Protein AF-A0A523LQK4-F1 (afdb_monomer)

pLDDT: mean 87.94, std 16.16, range [30.61, 98.5]

Structure (mmCIF, N/CA/C/O backbone):
data_AF-A0A523LQK4-F1
#
_entry.id   AF-A0A523LQK4-F1
#
loop_
_atom_site.group_PDB
_atom_site.id
_atom_site.type_symbol
_atom_site.label_atom_id
_atom_site.label_alt_id
_atom_site.label_comp_id
_atom_site.label_asym_id
_atom_site.label_entity_id
_atom_site.label_seq_id
_atom_site.pdbx_PDB_ins_code
_atom_site.Cartn_x
_atom_site.Cartn_y
_atom_site.Cartn_z
_atom_site.occupancy
_atom_site.B_iso_or_equiv
_atom_site.auth_seq_id
_atom_site.auth_comp_id
_atom_site.auth_asym_id
_atom_site.auth_atom_id
_atom_site.pdbx_PDB_model_num
ATOM 1 N N . MET A 1 1 ? -19.239 -3.171 -22.002 1.00 35.88 1 MET A N 1
ATOM 2 C CA . MET A 1 1 ? -18.825 -1.803 -22.382 1.00 35.88 1 MET A CA 1
ATOM 3 C C . MET A 1 1 ? -17.574 -1.483 -21.575 1.00 35.88 1 MET A C 1
ATOM 5 O O . MET A 1 1 ? -17.678 -1.228 -20.385 1.00 35.88 1 MET A O 1
ATOM 9 N N . THR A 1 2 ? -16.392 -1.665 -22.159 1.00 32.97 2 THR A N 1
ATOM 10 C CA . THR A 1 2 ? -15.126 -1.681 -21.408 1.00 32.97 2 THR A CA 1
ATOM 11 C C . THR A 1 2 ? -14.601 -0.256 -21.259 1.00 32.97 2 THR A C 1
ATOM 13 O O . THR A 1 2 ? -14.207 0.359 -22.244 1.00 32.97 2 THR A O 1
ATOM 16 N N . ARG A 1 3 ? -14.635 0.288 -20.039 1.00 30.61 3 ARG A N 1
ATOM 17 C CA . ARG A 1 3 ? -13.930 1.526 -19.682 1.00 30.61 3 ARG A CA 1
ATOM 18 C C . ARG A 1 3 ? -12.578 1.135 -19.090 1.00 30.61 3 ARG A C 1
ATOM 20 O O . ARG A 1 3 ? -12.550 0.473 -18.060 1.00 30.61 3 ARG A O 1
ATOM 27 N N . ALA A 1 4 ? -11.486 1.547 -19.725 1.00 32.69 4 ALA A N 1
ATOM 28 C CA . ALA A 1 4 ? -10.159 1.536 -19.122 1.00 32.69 4 ALA A CA 1
ATOM 29 C C . ALA A 1 4 ? -9.686 2.987 -19.039 1.00 32.69 4 ALA A C 1
ATOM 31 O O . ALA A 1 4 ? -9.458 3.639 -20.054 1.00 32.69 4 ALA A O 1
ATOM 32 N N . PHE A 1 5 ? -9.638 3.498 -17.816 1.00 39.72 5 PHE A N 1
ATOM 33 C CA . PHE A 1 5 ? -9.119 4.813 -17.486 1.00 39.72 5 PHE A CA 1
ATOM 34 C C . PHE A 1 5 ? -8.486 4.695 -16.107 1.00 39.72 5 PHE A C 1
ATOM 36 O O . PHE A 1 5 ? -9.196 4.646 -15.107 1.00 39.72 5 PHE A O 1
ATOM 43 N N . VAL A 1 6 ? -7.159 4.612 -16.051 1.00 40.22 6 VAL A N 1
ATOM 44 C CA . VAL A 1 6 ? -6.399 4.824 -14.818 1.00 40.22 6 VAL A CA 1
ATOM 45 C C . VAL A 1 6 ? -5.105 5.539 -15.216 1.00 40.22 6 VAL A C 1
ATOM 47 O O . VAL A 1 6 ? -4.350 5.006 -16.014 1.00 40.22 6 VAL A O 1
ATOM 50 N N . SER A 1 7 ? -4.903 6.743 -14.661 1.00 40.66 7 SER A N 1
ATOM 51 C CA . SER A 1 7 ? -3.730 7.644 -14.765 1.00 40.66 7 SER A CA 1
ATOM 52 C C . SER A 1 7 ? -3.632 8.710 -15.879 1.00 40.66 7 SER A C 1
ATOM 54 O O . SER A 1 7 ? -2.561 9.274 -16.063 1.00 40.66 7 SER A O 1
ATOM 56 N N . GLY A 1 8 ? -4.731 9.100 -16.532 1.00 38.78 8 GLY A N 1
ATOM 57 C CA . GLY A 1 8 ? -4.906 10.510 -16.931 1.00 38.78 8 GLY A CA 1
ATOM 58 C C . GLY A 1 8 ? -4.077 11.096 -18.089 1.00 38.78 8 GLY A C 1
ATOM 59 O O . GLY A 1 8 ? -3.791 12.288 -18.046 1.00 38.78 8 GLY A O 1
ATOM 60 N N . GLN A 1 9 ? -3.771 10.351 -19.153 1.00 41.41 9 GLN A N 1
ATOM 61 C CA . GLN A 1 9 ? -3.429 10.971 -20.444 1.00 41.41 9 GLN A CA 1
ATOM 62 C C . GLN A 1 9 ? -4.415 10.513 -21.521 1.00 41.41 9 GLN A C 1
ATOM 64 O O . GLN A 1 9 ? -4.431 9.355 -21.921 1.00 41.41 9 GLN A O 1
ATOM 69 N N . LEU A 1 10 ? -5.286 11.427 -21.954 1.00 41.38 10 LEU A N 1
ATOM 70 C CA . LEU A 1 10 ? -6.102 11.269 -23.156 1.00 41.38 10 LEU A CA 1
ATOM 71 C C . LEU A 1 10 ? -5.368 11.939 -24.312 1.00 41.38 10 LEU A C 1
ATOM 73 O O . LEU A 1 10 ? -5.328 13.165 -24.373 1.00 41.38 10 LEU A O 1
ATOM 77 N N . GLY A 1 11 ? -4.830 11.151 -25.235 1.00 45.47 11 GLY A N 1
ATOM 78 C CA . GLY A 1 11 ? -4.686 11.624 -26.608 1.00 45.47 11 GLY A CA 1
ATOM 79 C C . GLY A 1 11 ? -5.991 11.406 -27.386 1.00 45.47 11 GLY A C 1
ATOM 80 O O . GLY A 1 11 ? -6.933 10.794 -26.877 1.00 45.47 11 GLY A O 1
ATOM 81 N N . GLU A 1 12 ? -6.073 11.905 -28.620 1.00 48.94 12 GLU A N 1
ATOM 82 C CA . GLU A 1 12 ? -7.301 11.840 -29.433 1.00 48.94 12 GLU A CA 1
ATOM 83 C C . GLU A 1 12 ? -7.759 10.397 -29.736 1.00 48.94 12 GLU A C 1
ATOM 85 O O . GLU A 1 12 ? -8.932 10.165 -30.039 1.00 48.94 12 GLU A O 1
ATOM 90 N N . LYS A 1 13 ? -6.858 9.408 -29.634 1.00 52.81 13 LYS A N 1
ATOM 91 C CA . LYS A 1 13 ? -7.136 7.974 -29.822 1.00 52.81 13 LYS A CA 1
ATOM 92 C C . LYS A 1 13 ? -6.592 7.146 -28.651 1.00 52.81 13 LYS A C 1
ATOM 94 O O . LYS A 1 13 ? -5.620 7.524 -28.009 1.00 52.81 13 LYS A O 1
ATOM 99 N N . VAL A 1 14 ? -7.142 5.943 -28.429 1.00 53.41 14 VAL A N 1
ATOM 100 C CA . VAL A 1 14 ? -6.658 4.971 -27.409 1.00 53.41 14 VAL A CA 1
ATOM 101 C C . VAL A 1 14 ? -5.152 4.701 -27.532 1.00 53.41 14 VAL A C 1
ATOM 103 O O . VAL A 1 14 ? -4.471 4.492 -26.538 1.00 53.41 14 VAL A O 1
ATOM 106 N N . ARG A 1 15 ? -4.616 4.747 -28.756 1.00 53.12 15 ARG A N 1
ATOM 107 C CA . ARG A 1 15 ? -3.181 4.604 -29.028 1.00 53.12 15 ARG A CA 1
ATOM 108 C C . ARG A 1 15 ? -2.350 5.763 -28.464 1.00 53.12 15 ARG A C 1
ATOM 110 O O . ARG A 1 15 ? -1.247 5.533 -27.982 1.00 53.12 15 ARG A O 1
ATOM 117 N N . ASP A 1 16 ? -2.889 6.972 -28.501 1.00 55.06 16 ASP A N 1
ATOM 118 C CA . ASP A 1 16 ? -2.205 8.198 -28.090 1.00 55.06 16 ASP A CA 1
ATOM 119 C C . ASP A 1 16 ? -2.204 8.349 -26.559 1.00 55.06 16 ASP A C 1
ATOM 121 O O . ASP A 1 16 ? -1.330 8.991 -26.000 1.00 55.06 16 ASP A O 1
ATOM 125 N N . ALA A 1 17 ? -3.131 7.685 -25.858 1.00 56.09 17 ALA A N 1
ATOM 126 C CA . ALA A 1 17 ? -3.119 7.584 -24.395 1.00 56.09 17 ALA A CA 1
ATOM 127 C C . ALA A 1 17 ? -1.925 6.780 -23.845 1.00 56.09 17 ALA A C 1
ATOM 129 O O . ALA A 1 17 ? -1.592 6.883 -22.666 1.00 56.09 17 ALA A O 1
ATOM 130 N N . HIS A 1 18 ? -1.296 5.959 -24.690 1.00 61.62 18 HIS A N 1
ATOM 131 C CA . HIS A 1 18 ? -0.158 5.122 -24.317 1.00 61.62 18 HIS A CA 1
ATOM 132 C C . HIS A 1 18 ? 1.164 5.623 -24.894 1.00 61.62 18 HIS A C 1
ATOM 134 O O . HIS A 1 18 ? 2.207 5.121 -24.483 1.00 61.62 18 HIS A O 1
ATOM 140 N N . LEU A 1 19 ? 1.125 6.580 -25.827 1.00 65.19 19 LEU A N 1
ATOM 141 C CA . LEU A 1 19 ? 2.293 7.143 -26.493 1.00 65.19 19 LEU A CA 1
ATOM 142 C C . LEU A 1 19 ? 2.466 8.607 -26.085 1.00 65.19 19 LEU A C 1
ATOM 144 O O . LEU A 1 19 ? 1.723 9.465 -26.550 1.00 65.19 19 LEU A O 1
ATOM 148 N N . ALA A 1 20 ? 3.466 8.894 -25.256 1.00 67.44 20 ALA A N 1
ATOM 149 C CA . ALA A 1 20 ? 3.825 10.256 -24.863 1.00 67.44 20 ALA A CA 1
ATOM 150 C C . ALA A 1 20 ? 5.306 10.499 -25.169 1.00 67.44 20 ALA A C 1
ATOM 152 O O . ALA A 1 20 ? 6.161 9.748 -24.705 1.00 67.44 20 ALA A O 1
ATOM 153 N N . ASP A 1 21 ? 5.604 11.518 -25.980 1.00 75.06 21 ASP A N 1
ATOM 154 C CA . ASP A 1 21 ? 6.972 11.942 -26.321 1.00 75.06 21 ASP A CA 1
ATOM 155 C C . ASP A 1 21 ? 7.880 10.812 -26.849 1.00 75.06 21 ASP A C 1
ATOM 157 O O . ASP A 1 21 ? 9.062 10.729 -26.530 1.00 75.06 21 ASP A O 1
ATOM 161 N N . GLY A 1 22 ? 7.316 9.905 -27.657 1.00 75.00 22 GLY A N 1
ATOM 162 C CA . GLY A 1 22 ? 8.035 8.748 -28.209 1.00 75.00 22 GLY A CA 1
ATOM 163 C C . GLY A 1 22 ? 8.111 7.534 -27.277 1.00 75.00 22 GLY A C 1
ATOM 164 O O . GLY A 1 22 ? 8.567 6.477 -27.708 1.00 75.00 22 GLY A O 1
ATOM 165 N N . ASN A 1 23 ? 7.603 7.641 -26.049 1.00 85.12 23 ASN A N 1
ATOM 166 C CA . ASN A 1 23 ? 7.606 6.566 -25.062 1.00 85.12 23 ASN A CA 1
ATOM 167 C C . ASN A 1 23 ? 6.278 5.807 -25.053 1.00 85.12 23 ASN A C 1
ATOM 169 O O . ASN A 1 23 ? 5.219 6.411 -25.210 1.00 85.12 23 ASN A O 1
ATOM 173 N N . LEU A 1 24 ? 6.330 4.491 -24.826 1.00 86.69 24 LEU A N 1
ATOM 174 C CA . LEU A 1 24 ? 5.144 3.664 -24.574 1.00 86.69 24 LEU A CA 1
ATOM 175 C C . LEU A 1 24 ? 4.998 3.442 -23.072 1.00 86.69 24 LEU A C 1
ATOM 177 O O . LEU A 1 24 ? 5.949 3.005 -22.426 1.00 86.69 24 LEU A O 1
ATOM 181 N N . ASN A 1 25 ? 3.803 3.652 -22.528 1.00 87.38 25 ASN A N 1
ATOM 182 C CA . ASN A 1 25 ? 3.455 3.219 -21.177 1.00 87.38 25 ASN A CA 1
ATOM 183 C C . ASN A 1 25 ? 2.070 2.572 -21.182 1.00 87.38 25 ASN A C 1
ATOM 185 O O . ASN A 1 25 ? 1.040 3.227 -21.365 1.00 87.38 25 ASN A O 1
ATOM 189 N N . TRP A 1 26 ? 2.051 1.258 -20.996 1.00 88.94 26 TRP A N 1
ATOM 190 C CA . TRP A 1 26 ? 0.833 0.465 -20.947 1.00 88.94 26 TRP A CA 1
ATOM 191 C C . TRP A 1 26 ? 0.830 -0.414 -19.703 1.00 88.94 26 TRP A C 1
ATOM 193 O O . TRP A 1 26 ? 1.848 -1.009 -19.353 1.00 88.94 26 TRP A O 1
ATOM 203 N N . ASN A 1 27 ? -0.327 -0.531 -19.058 1.00 88.12 27 ASN A N 1
ATOM 204 C CA . ASN A 1 27 ? -0.555 -1.449 -17.953 1.00 88.12 27 ASN A CA 1
ATOM 205 C C . ASN A 1 27 ? -1.907 -2.162 -18.102 1.00 88.12 27 ASN A C 1
ATOM 207 O O . ASN A 1 27 ? -2.837 -1.675 -18.744 1.00 88.12 27 ASN A O 1
ATOM 211 N N . GLY A 1 28 ? -2.012 -3.338 -17.494 1.00 87.69 28 GLY A N 1
ATOM 212 C CA . GLY A 1 28 ? -3.223 -4.143 -17.490 1.00 87.69 28 GLY A CA 1
ATOM 213 C C . GLY A 1 28 ? -3.301 -5.029 -16.255 1.00 87.69 28 GLY A C 1
ATOM 214 O O . GLY A 1 28 ? -2.289 -5.503 -15.733 1.00 87.69 28 GLY A O 1
ATOM 215 N N . SER A 1 29 ? -4.522 -5.263 -15.780 1.00 88.81 29 SER A N 1
ATOM 216 C CA . SER A 1 29 ? -4.788 -6.191 -14.684 1.00 88.81 29 SER A CA 1
ATOM 217 C C . SER A 1 29 ? -6.098 -6.932 -14.895 1.00 88.81 29 SER A C 1
ATOM 219 O O . SER A 1 29 ? -7.090 -6.326 -15.297 1.00 88.81 29 SER A O 1
ATOM 221 N N . THR A 1 30 ? -6.123 -8.225 -14.588 1.00 87.56 30 THR A N 1
ATOM 222 C CA . THR A 1 30 ? -7.346 -9.039 -14.607 1.00 87.56 30 THR A CA 1
ATOM 223 C C . THR A 1 30 ? -7.144 -10.313 -13.797 1.00 87.56 30 THR A C 1
ATOM 225 O O . THR A 1 30 ? -6.090 -10.922 -13.905 1.00 87.56 30 THR A O 1
ATOM 228 N N . GLY A 1 31 ? -8.126 -10.727 -12.990 1.00 84.38 31 GLY A N 1
ATOM 229 C CA . GLY A 1 31 ? -8.162 -12.057 -12.359 1.00 84.38 31 GLY A CA 1
ATOM 230 C C . GLY A 1 31 ? -6.883 -12.505 -11.635 1.00 84.38 31 GLY A C 1
ATOM 231 O O . GLY A 1 31 ? -6.482 -13.652 -11.798 1.00 84.38 31 GLY A O 1
ATOM 232 N N . GLY A 1 32 ? -6.209 -11.616 -10.897 1.00 86.31 32 GLY A N 1
ATOM 233 C CA . GLY A 1 32 ? -4.938 -11.930 -10.224 1.00 86.31 32 GLY A CA 1
ATOM 234 C C . GLY A 1 32 ? -3.681 -11.757 -11.089 1.00 86.31 32 GLY A C 1
ATOM 235 O O . GLY A 1 32 ? -2.567 -11.829 -10.577 1.00 86.31 32 GLY A O 1
ATOM 236 N N . TYR A 1 33 ? -3.837 -11.478 -12.382 1.00 90.25 33 TYR A N 1
ATOM 237 C CA . TYR A 1 33 ? -2.750 -11.214 -13.319 1.00 90.25 33 TYR A CA 1
ATOM 238 C C . TYR A 1 33 ? -2.490 -9.718 -13.467 1.00 90.25 33 TYR A C 1
ATOM 240 O O . TYR A 1 33 ? -3.405 -8.887 -13.457 1.00 90.25 33 TYR A O 1
ATOM 248 N N . ARG A 1 34 ? -1.216 -9.387 -13.662 1.00 92.38 34 ARG A N 1
ATOM 249 C CA . ARG A 1 34 ? -0.716 -8.044 -13.942 1.00 92.38 34 ARG A CA 1
ATOM 250 C C . ARG A 1 34 ? 0.234 -8.103 -15.129 1.00 92.38 34 ARG A C 1
ATOM 252 O O . ARG A 1 34 ? 1.062 -9.006 -15.224 1.00 92.38 34 ARG A O 1
ATOM 259 N N . ALA A 1 35 ? 0.133 -7.118 -16.009 1.00 92.81 35 ALA A N 1
ATOM 260 C CA . ALA A 1 35 ? 1.082 -6.923 -17.089 1.00 92.81 35 ALA A CA 1
ATOM 261 C C . ALA A 1 35 ? 1.354 -5.435 -17.298 1.00 92.81 35 ALA A C 1
ATOM 263 O O . ALA A 1 35 ? 0.480 -4.598 -17.065 1.00 92.81 35 ALA A O 1
ATOM 264 N N . PHE A 1 36 ? 2.559 -5.107 -17.747 1.00 93.38 36 PHE A N 1
ATOM 265 C CA . PHE A 1 36 ? 2.872 -3.774 -18.245 1.00 93.38 36 PHE A CA 1
ATOM 266 C C . PHE A 1 36 ? 3.947 -3.831 -19.324 1.00 93.38 36 PHE A C 1
ATOM 268 O O . PHE A 1 36 ? 4.743 -4.770 -19.388 1.00 93.38 36 PHE A O 1
ATOM 275 N N . VAL A 1 37 ? 3.957 -2.801 -20.164 1.00 94.00 37 VAL A N 1
ATOM 276 C CA . VAL A 1 37 ? 4.986 -2.561 -21.169 1.00 94.00 37 VAL A CA 1
ATOM 277 C C . VAL A 1 37 ? 5.419 -1.110 -21.054 1.00 94.00 37 VAL A C 1
ATOM 279 O O . VAL A 1 37 ? 4.583 -0.204 -21.048 1.00 94.00 37 VAL A O 1
ATOM 282 N N . GLN A 1 38 ? 6.727 -0.907 -20.967 1.00 93.25 38 GLN A N 1
ATOM 283 C CA . GLN A 1 38 ? 7.362 0.400 -21.026 1.00 93.25 38 GLN A CA 1
ATOM 284 C C . GLN A 1 38 ? 8.377 0.400 -22.162 1.00 93.25 38 GLN A C 1
ATOM 286 O O . GLN A 1 38 ? 9.176 -0.527 -22.270 1.00 93.25 38 GLN A O 1
ATOM 291 N N . TYR A 1 39 ? 8.346 1.432 -22.995 1.00 92.38 39 TYR A N 1
ATOM 292 C CA . TYR A 1 39 ? 9.367 1.690 -24.006 1.00 92.38 39 TYR A CA 1
ATOM 293 C C . TYR A 1 39 ? 9.865 3.118 -23.844 1.00 92.38 39 TYR A C 1
ATOM 295 O O . TYR A 1 39 ? 9.049 4.035 -23.749 1.00 92.38 39 TYR A O 1
ATOM 303 N N . ASP A 1 40 ? 11.183 3.282 -23.823 1.00 90.75 40 ASP A N 1
ATOM 304 C CA . ASP A 1 40 ? 11.861 4.573 -23.838 1.00 90.75 40 ASP A CA 1
ATOM 305 C C . ASP A 1 40 ? 12.642 4.724 -25.142 1.00 90.75 40 ASP A C 1
ATOM 307 O O . ASP A 1 40 ? 13.620 4.008 -25.375 1.00 90.75 40 ASP A O 1
ATOM 311 N N . MET A 1 41 ? 12.219 5.668 -25.982 1.00 90.44 41 MET A N 1
ATOM 312 C CA . MET A 1 41 ? 12.859 5.929 -27.272 1.00 90.44 41 MET A CA 1
ATOM 313 C C . MET A 1 41 ? 14.234 6.584 -27.118 1.00 90.44 41 MET A C 1
ATOM 315 O O . MET A 1 41 ? 15.101 6.367 -27.961 1.00 90.44 41 MET A O 1
ATOM 319 N N . ALA A 1 42 ? 14.465 7.367 -26.059 1.00 89.44 42 ALA A N 1
ATOM 320 C CA . ALA A 1 42 ? 15.740 8.057 -25.867 1.00 89.44 42 ALA A CA 1
ATOM 321 C C . ALA A 1 42 ? 16.881 7.076 -25.572 1.00 89.44 42 ALA A C 1
ATOM 323 O O . ALA A 1 42 ? 18.030 7.330 -25.935 1.00 89.44 42 ALA A O 1
ATOM 324 N N . THR A 1 43 ? 16.564 5.956 -24.918 1.00 89.75 43 THR A N 1
ATOM 325 C CA . THR A 1 43 ? 17.537 4.905 -24.603 1.00 89.75 43 THR A CA 1
ATOM 326 C C . THR A 1 43 ? 17.381 3.637 -25.442 1.00 89.75 43 THR A C 1
ATOM 328 O O . THR A 1 43 ? 18.194 2.730 -25.278 1.00 89.75 43 THR A O 1
ATOM 331 N N . ASP A 1 44 ? 16.387 3.587 -26.338 1.00 92.06 44 ASP A N 1
ATOM 332 C CA . ASP A 1 44 ? 15.987 2.409 -27.124 1.00 92.06 44 ASP A CA 1
ATOM 333 C C . ASP A 1 44 ? 15.819 1.155 -26.248 1.00 92.06 44 ASP A C 1
ATOM 335 O O . ASP A 1 44 ? 16.384 0.085 -26.485 1.00 92.06 44 ASP A O 1
ATOM 339 N N . ARG A 1 45 ? 15.072 1.308 -25.147 1.00 92.94 45 ARG A N 1
ATOM 340 C CA . ARG A 1 45 ? 14.860 0.241 -24.161 1.00 92.94 45 ARG A CA 1
ATOM 341 C C . ARG A 1 45 ? 13.399 -0.109 -24.034 1.00 92.94 45 ARG A C 1
ATOM 343 O O . ARG A 1 45 ? 12.547 0.763 -23.916 1.00 92.94 45 ARG A O 1
ATOM 350 N N . THR A 1 46 ? 13.134 -1.410 -23.969 1.00 94.50 46 THR A N 1
ATOM 351 C CA . THR A 1 46 ? 11.808 -1.954 -23.682 1.00 94.50 46 THR A CA 1
ATOM 352 C C . THR A 1 46 ? 11.863 -2.826 -22.436 1.00 94.50 46 THR A C 1
ATOM 354 O O . THR A 1 46 ? 12.709 -3.713 -22.333 1.00 94.50 46 THR A O 1
ATOM 357 N N . VAL A 1 47 ? 10.924 -2.617 -21.519 1.00 94.81 47 VAL A N 1
ATOM 358 C CA . VAL A 1 47 ? 10.647 -3.508 -20.392 1.00 94.81 47 VAL A CA 1
ATOM 359 C C . VAL A 1 47 ? 9.240 -4.065 -20.548 1.00 94.81 47 VAL A C 1
ATOM 361 O O . VAL A 1 47 ? 8.280 -3.328 -20.772 1.00 94.81 47 VAL A O 1
ATOM 364 N N . ILE A 1 48 ? 9.122 -5.382 -20.398 1.00 95.44 48 ILE A N 1
ATOM 365 C CA . ILE A 1 48 ? 7.851 -6.101 -20.410 1.00 95.44 48 ILE A CA 1
ATOM 366 C C . ILE A 1 48 ? 7.772 -6.914 -19.124 1.00 95.44 48 ILE A C 1
ATOM 368 O O . ILE A 1 48 ? 8.682 -7.679 -18.810 1.00 95.44 48 ILE A O 1
ATOM 372 N N . PHE A 1 49 ? 6.666 -6.772 -18.404 1.00 94.75 49 PHE A N 1
ATOM 373 C CA . PHE A 1 49 ? 6.334 -7.611 -17.262 1.00 94.75 49 PHE A CA 1
ATOM 374 C C . PHE A 1 49 ? 5.011 -8.320 -17.519 1.00 94.75 49 PHE A C 1
ATOM 376 O O . PHE A 1 49 ? 4.034 -7.698 -17.939 1.00 94.75 49 PHE A O 1
ATOM 383 N N . VAL A 1 50 ? 4.976 -9.613 -17.209 1.00 95.56 50 VAL A N 1
ATOM 384 C CA . VAL A 1 50 ? 3.760 -10.422 -17.156 1.00 95.56 50 VAL A CA 1
ATOM 385 C C . VAL A 1 50 ? 3.876 -11.315 -15.931 1.00 95.56 50 VAL A C 1
ATOM 387 O O . VAL A 1 50 ? 4.855 -12.043 -15.785 1.00 95.56 50 VAL A O 1
ATOM 390 N N . GLY A 1 51 ? 2.888 -11.257 -15.047 1.00 93.19 51 GLY A N 1
ATOM 391 C CA . GLY A 1 51 ? 2.892 -12.040 -13.821 1.00 93.19 51 GLY A CA 1
ATOM 392 C C . GLY A 1 51 ? 1.490 -12.393 -13.355 1.00 93.19 51 GLY A C 1
ATOM 393 O O . GLY A 1 51 ? 0.519 -11.689 -13.625 1.00 93.19 51 GLY A O 1
ATOM 394 N N . ASN A 1 52 ? 1.400 -13.485 -12.608 1.00 92.56 52 ASN A N 1
ATOM 395 C CA . ASN A 1 52 ? 0.209 -13.948 -11.897 1.00 92.56 52 ASN A CA 1
ATOM 396 C C . ASN A 1 52 ? 0.175 -13.419 -10.450 1.00 92.56 52 ASN A C 1
ATOM 398 O O . ASN A 1 52 ? -0.217 -14.134 -9.530 1.00 92.56 52 ASN A O 1
ATOM 402 N N . LEU A 1 53 ? 0.643 -12.183 -10.250 1.00 84.69 53 LEU A N 1
ATOM 403 C CA . LEU A 1 53 ? 0.745 -11.544 -8.943 1.00 84.69 53 LEU A CA 1
ATOM 404 C C . LEU A 1 53 ? -0.030 -10.224 -8.935 1.00 84.69 53 LEU A C 1
ATOM 406 O O . LEU A 1 53 ? 0.354 -9.259 -9.599 1.00 84.69 53 LEU A O 1
ATOM 410 N N . GLN A 1 54 ? -1.081 -10.157 -8.121 1.00 84.81 54 GLN A N 1
ATOM 411 C CA . GLN A 1 54 ? -1.814 -8.925 -7.842 1.00 84.81 54 GLN A CA 1
ATOM 412 C C . GLN A 1 54 ? -1.294 -8.290 -6.547 1.00 84.81 54 GLN A C 1
ATOM 414 O O . GLN A 1 54 ? -1.869 -8.444 -5.477 1.00 84.81 54 GLN A O 1
ATOM 419 N N . SER A 1 55 ? -0.179 -7.570 -6.661 1.00 90.00 55 SER A N 1
ATOM 420 C CA . SER A 1 55 ? 0.451 -6.843 -5.554 1.00 90.00 55 SER A CA 1
ATOM 421 C C . SER A 1 55 ? 0.942 -5.475 -6.018 1.00 90.00 55 SER A C 1
ATOM 423 O O . SER A 1 55 ? 1.321 -5.309 -7.181 1.00 90.00 55 SER A O 1
ATOM 425 N N . GLY A 1 56 ? 1.011 -4.516 -5.095 1.00 89.25 56 GLY A N 1
ATOM 426 C CA . GLY A 1 56 ? 1.656 -3.223 -5.320 1.00 89.25 56 GLY A CA 1
ATOM 427 C C . GLY A 1 56 ? 3.159 -3.339 -5.615 1.00 89.25 56 GLY A C 1
ATOM 428 O O . GLY A 1 56 ? 3.737 -2.416 -6.184 1.00 89.25 56 GLY A O 1
ATOM 429 N N . ALA A 1 57 ? 3.787 -4.491 -5.336 1.00 91.00 57 ALA A N 1
ATOM 430 C CA . ALA A 1 57 ? 5.172 -4.778 -5.716 1.00 91.00 57 ALA A CA 1
ATOM 431 C C . ALA A 1 57 ? 5.400 -4.612 -7.226 1.00 91.00 57 ALA A C 1
ATOM 433 O O . ALA A 1 57 ? 6.483 -4.219 -7.656 1.00 91.00 57 ALA A O 1
ATOM 434 N N . VAL A 1 58 ? 4.369 -4.876 -8.037 1.00 92.00 58 VAL A N 1
ATOM 435 C CA . VAL A 1 58 ? 4.423 -4.706 -9.494 1.00 92.00 58 VAL A CA 1
ATOM 436 C C . VAL A 1 58 ? 4.586 -3.235 -9.875 1.00 92.00 58 VAL A C 1
ATOM 438 O O . VAL A 1 58 ? 5.316 -2.939 -10.815 1.00 92.00 58 VAL A O 1
ATOM 441 N N . GLU A 1 59 ? 3.972 -2.304 -9.141 1.00 89.44 59 GLU A N 1
ATOM 442 C CA . GLU A 1 59 ? 4.179 -0.871 -9.381 1.00 89.44 59 GLU A CA 1
ATOM 443 C C . GLU A 1 59 ? 5.591 -0.440 -8.980 1.00 89.44 59 GLU A C 1
ATOM 445 O O . GLU A 1 59 ? 6.216 0.340 -9.696 1.00 89.44 59 GLU A O 1
ATOM 450 N N . TRP A 1 60 ? 6.144 -1.002 -7.897 1.00 90.19 60 TRP A N 1
ATOM 451 C CA . TRP A 1 60 ? 7.554 -0.783 -7.565 1.00 90.19 60 TRP A CA 1
ATOM 452 C C . TRP A 1 60 ? 8.475 -1.298 -8.680 1.00 90.19 60 TRP A C 1
ATOM 454 O O . TRP A 1 60 ? 9.366 -0.569 -9.113 1.00 90.19 60 TRP A O 1
ATOM 464 N N . LEU A 1 61 ? 8.235 -2.507 -9.204 1.00 92.19 61 LEU A N 1
ATOM 465 C CA . LEU A 1 61 ? 8.980 -3.035 -10.352 1.00 92.19 61 LEU A CA 1
ATOM 466 C C . LEU A 1 61 ? 8.850 -2.109 -11.565 1.00 92.19 61 LEU A C 1
ATOM 468 O O . LEU A 1 61 ? 9.856 -1.742 -12.164 1.00 92.19 61 LEU A O 1
ATOM 472 N N . ARG A 1 62 ? 7.634 -1.674 -11.898 1.00 91.56 62 ARG A N 1
ATOM 473 C CA . ARG A 1 62 ? 7.370 -0.786 -13.037 1.00 91.56 62 ARG A CA 1
ATOM 474 C C . ARG A 1 62 ? 8.130 0.536 -12.948 1.00 91.56 62 ARG A C 1
ATOM 476 O O . ARG A 1 62 ? 8.652 1.010 -13.952 1.00 91.56 62 ARG A O 1
ATOM 483 N N . SER A 1 63 ? 8.232 1.126 -11.762 1.00 90.62 63 SER A N 1
ATOM 484 C CA . SER A 1 63 ? 8.961 2.387 -11.579 1.00 90.62 63 SER A CA 1
ATOM 485 C C . SER A 1 63 ? 10.482 2.234 -11.663 1.00 90.62 63 SER A C 1
ATOM 487 O O . SER A 1 63 ? 11.171 3.233 -11.829 1.00 90.62 63 SER A O 1
ATOM 489 N N . ASN A 1 64 ? 11.017 1.013 -11.551 1.00 93.38 64 ASN A N 1
ATOM 490 C CA . ASN A 1 64 ? 12.453 0.788 -11.372 1.00 93.38 64 ASN A CA 1
ATOM 491 C C . ASN A 1 64 ? 13.106 -0.114 -12.431 1.00 93.38 64 ASN A C 1
ATOM 493 O O . ASN A 1 64 ? 14.322 -0.057 -12.608 1.00 93.38 64 ASN A O 1
ATOM 497 N N . LEU A 1 65 ? 12.351 -0.953 -13.149 1.00 94.00 65 LEU A N 1
ATOM 498 C CA . LEU A 1 65 ? 12.930 -1.943 -14.066 1.00 94.00 65 LEU A CA 1
ATOM 499 C C . LEU A 1 65 ? 13.712 -1.313 -15.224 1.00 94.00 65 LEU A C 1
ATOM 501 O O . LEU A 1 65 ? 14.683 -1.911 -15.675 1.00 94.00 65 LEU A O 1
ATOM 505 N N . MET A 1 66 ? 13.345 -0.112 -15.679 1.00 92.56 66 MET A N 1
ATOM 506 C CA . MET A 1 66 ? 14.115 0.611 -16.701 1.00 92.56 66 MET A CA 1
ATOM 507 C C . MET A 1 66 ? 15.507 1.007 -16.193 1.00 92.56 66 MET A C 1
ATOM 509 O O . MET A 1 66 ? 16.495 0.852 -16.909 1.00 92.56 66 MET A O 1
ATOM 513 N N . ASP A 1 67 ? 15.605 1.457 -14.941 1.00 94.00 67 ASP A N 1
ATOM 514 C CA . ASP A 1 67 ? 16.882 1.787 -14.307 1.00 94.00 67 ASP A CA 1
ATOM 515 C C . ASP A 1 67 ? 17.720 0.529 -14.052 1.00 94.00 67 ASP A C 1
ATOM 517 O O . ASP A 1 67 ? 18.921 0.529 -14.331 1.00 94.00 67 ASP A O 1
ATOM 521 N N . VAL A 1 68 ? 17.086 -0.569 -13.628 1.00 93.69 68 VAL A N 1
ATOM 522 C CA . VAL A 1 68 ? 17.746 -1.880 -13.513 1.00 93.69 68 VAL A CA 1
ATOM 523 C C . VAL A 1 68 ? 18.279 -2.346 -14.872 1.00 93.69 68 VAL A C 1
ATOM 525 O O . VAL A 1 68 ? 19.438 -2.746 -14.967 1.00 93.69 68 VAL A O 1
ATOM 528 N N . ALA A 1 69 ? 17.480 -2.250 -15.939 1.00 92.06 69 ALA A N 1
ATOM 529 C CA . ALA A 1 69 ? 17.892 -2.604 -17.300 1.00 92.06 69 ALA A CA 1
ATOM 530 C C . ALA A 1 69 ? 19.024 -1.704 -17.828 1.00 92.06 69 ALA A C 1
ATOM 532 O O . ALA A 1 69 ? 19.833 -2.130 -18.649 1.0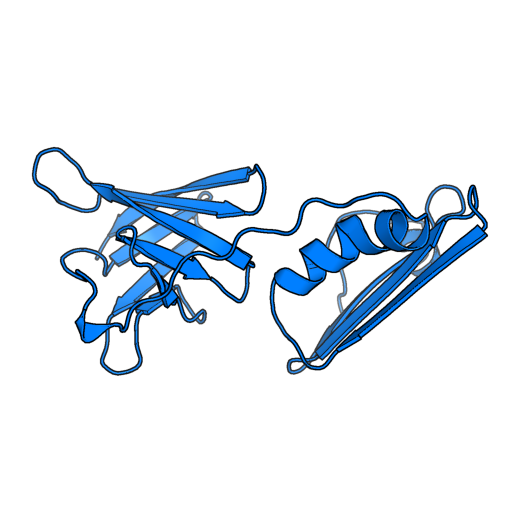0 92.06 69 ALA A O 1
ATOM 533 N N . ALA A 1 70 ? 19.118 -0.470 -17.329 1.00 92.88 70 ALA A N 1
ATOM 534 C CA . ALA A 1 70 ? 20.227 0.440 -17.592 1.00 92.88 70 ALA A CA 1
ATOM 535 C C . ALA A 1 70 ? 21.488 0.142 -16.755 1.00 92.88 70 ALA A C 1
ATOM 537 O O . ALA A 1 70 ? 22.476 0.865 -16.881 1.00 92.88 70 ALA A O 1
ATOM 538 N N . GLY A 1 71 ? 21.463 -0.883 -15.896 1.00 94.69 71 GLY A N 1
ATOM 539 C CA . GLY A 1 71 ? 22.561 -1.239 -14.996 1.00 94.69 71 GLY A CA 1
ATOM 540 C C . GLY A 1 71 ? 22.707 -0.307 -13.790 1.00 94.69 71 GLY A C 1
ATOM 541 O O . GLY A 1 71 ? 23.733 -0.348 -13.111 1.00 94.69 71 GLY A O 1
ATOM 542 N N . LYS A 1 72 ? 21.716 0.548 -13.510 1.00 96.69 72 LYS A N 1
ATOM 543 C CA . LYS A 1 72 ? 21.741 1.421 -12.334 1.00 96.69 72 LYS A CA 1
ATOM 544 C C . LYS A 1 72 ? 21.394 0.623 -11.083 1.00 96.69 72 LYS A C 1
ATOM 546 O O . LYS A 1 72 ? 20.529 -0.252 -11.093 1.00 96.69 72 LYS A O 1
ATOM 551 N N . ALA A 1 73 ? 22.043 0.973 -9.978 1.00 95.19 73 ALA A N 1
ATOM 552 C CA . ALA A 1 73 ? 21.657 0.458 -8.677 1.00 95.19 73 ALA A CA 1
ATOM 553 C C . ALA A 1 73 ? 20.301 1.051 -8.278 1.00 95.19 73 ALA A C 1
ATOM 555 O O . ALA A 1 73 ? 20.141 2.269 -8.218 1.00 95.19 73 ALA A O 1
ATOM 556 N N . VAL A 1 74 ? 19.345 0.180 -7.970 1.00 94.69 74 VAL A N 1
ATOM 557 C CA . VAL A 1 74 ? 18.046 0.565 -7.427 1.00 94.69 74 VAL A CA 1
ATOM 558 C C . VAL A 1 74 ? 17.971 0.125 -5.973 1.00 94.69 74 VAL A C 1
ATOM 560 O O . VAL A 1 74 ? 18.316 -1.008 -5.629 1.00 94.69 74 VAL A O 1
ATOM 563 N N . LYS A 1 75 ? 17.482 1.017 -5.110 1.00 91.12 75 LYS A N 1
ATOM 564 C CA . LYS A 1 75 ? 17.225 0.693 -3.710 1.00 91.12 75 LYS A CA 1
ATOM 565 C C . LYS A 1 75 ? 16.055 -0.283 -3.614 1.00 91.12 75 LYS A C 1
ATOM 567 O O . LYS A 1 75 ? 14.920 0.077 -3.918 1.00 91.12 75 LYS A O 1
ATOM 572 N N . GLN A 1 76 ? 16.330 -1.497 -3.151 1.00 86.75 76 GLN A N 1
ATOM 573 C CA . GLN A 1 76 ? 15.284 -2.472 -2.864 1.00 86.75 76 GLN A CA 1
ATOM 574 C C . GLN A 1 76 ? 14.345 -1.952 -1.765 1.00 86.75 76 GLN A C 1
ATOM 576 O O . GLN A 1 76 ? 14.801 -1.297 -0.818 1.00 86.75 76 GLN A O 1
ATOM 581 N N . PRO A 1 77 ? 13.038 -2.234 -1.866 1.00 86.19 77 PRO A N 1
ATOM 582 C CA . PRO A 1 77 ? 12.105 -1.881 -0.821 1.00 86.19 77 PRO A CA 1
ATOM 583 C C . PRO A 1 77 ? 12.391 -2.781 0.380 1.00 86.19 77 PRO A C 1
ATOM 585 O O . PRO A 1 77 ? 12.512 -3.998 0.243 1.00 86.19 77 PRO A O 1
ATOM 588 N N . MET A 1 78 ? 12.512 -2.184 1.561 1.00 87.69 78 MET A N 1
ATOM 589 C CA . MET A 1 78 ? 12.617 -2.967 2.787 1.00 87.69 78 MET A CA 1
ATOM 590 C C . MET A 1 78 ? 11.223 -3.453 3.157 1.00 87.69 78 MET A C 1
ATOM 592 O O . MET A 1 78 ? 10.324 -2.641 3.376 1.00 87.69 78 MET A O 1
ATOM 596 N N . LEU A 1 79 ? 11.053 -4.770 3.212 1.00 90.88 79 LEU A N 1
ATOM 5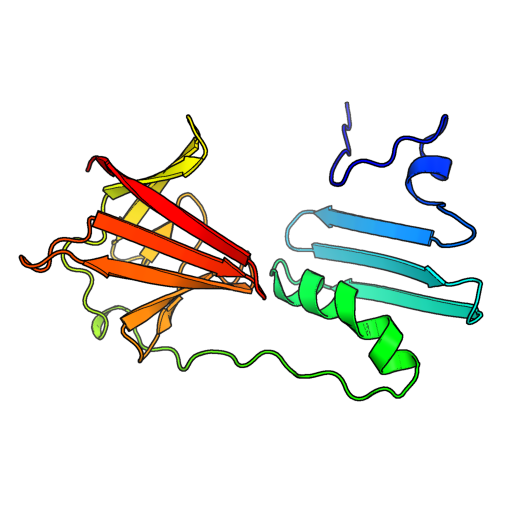97 C CA . LEU A 1 79 ? 9.851 -5.370 3.768 1.00 90.88 79 LEU A CA 1
ATOM 598 C C . LEU A 1 79 ? 9.949 -5.389 5.297 1.00 90.88 79 LEU A C 1
ATOM 600 O O . LEU A 1 79 ? 11.041 -5.616 5.828 1.00 90.88 79 LEU A O 1
ATOM 604 N N . PRO A 1 80 ? 8.838 -5.153 6.010 1.00 94.44 80 PRO A N 1
ATOM 605 C CA . PRO A 1 80 ? 8.821 -5.314 7.453 1.00 94.44 80 PRO A CA 1
ATOM 606 C C . PRO A 1 80 ? 8.930 -6.797 7.831 1.00 94.44 80 PRO A C 1
ATOM 608 O O . PRO A 1 80 ? 8.580 -7.686 7.054 1.00 94.44 80 PRO A O 1
ATOM 611 N N . THR A 1 81 ? 9.379 -7.065 9.055 1.00 96.69 81 THR A N 1
ATOM 612 C CA . THR A 1 81 ? 9.268 -8.401 9.649 1.00 96.69 81 THR A CA 1
ATOM 613 C C . THR A 1 81 ? 7.816 -8.648 10.033 1.00 96.69 81 THR A C 1
ATOM 615 O O . THR A 1 81 ? 7.238 -7.858 10.782 1.00 96.69 81 THR A O 1
ATOM 618 N N . PHE A 1 82 ? 7.233 -9.734 9.535 1.00 97.19 82 PHE A N 1
ATOM 619 C CA . PHE A 1 82 ? 5.850 -10.104 9.828 1.00 97.19 82 PHE A CA 1
ATOM 620 C C . PHE A 1 82 ? 5.737 -10.907 11.124 1.00 97.19 82 PHE A C 1
ATOM 622 O O . PHE A 1 82 ? 6.659 -11.639 11.490 1.00 97.19 82 PHE A O 1
ATOM 629 N N . VAL A 1 83 ? 4.590 -10.790 11.787 1.00 96.88 83 VAL A N 1
ATOM 630 C CA . VAL A 1 83 ? 4.212 -11.611 12.946 1.00 96.88 83 VAL A CA 1
ATOM 631 C C . VAL A 1 83 ? 2.860 -12.269 12.694 1.00 96.88 83 VAL A C 1
ATOM 633 O O . VAL A 1 83 ? 2.102 -11.839 11.824 1.00 96.88 83 VAL A O 1
ATOM 636 N N . ALA A 1 84 ? 2.566 -13.337 13.431 1.00 94.06 84 ALA A N 1
ATOM 637 C CA . ALA A 1 84 ? 1.255 -13.968 13.373 1.00 94.06 84 ALA A CA 1
ATOM 638 C C . ALA A 1 84 ? 0.187 -13.050 13.998 1.00 94.06 84 ALA A C 1
ATOM 640 O O . ALA A 1 84 ? 0.484 -12.259 14.895 1.00 94.06 84 ALA A O 1
ATOM 641 N N . THR A 1 85 ? -1.057 -13.138 13.519 1.00 91.50 85 THR A N 1
ATOM 642 C CA . THR A 1 85 ? -2.155 -12.268 13.979 1.00 91.50 85 THR A CA 1
ATOM 643 C C . THR A 1 85 ? -2.453 -12.424 15.470 1.00 91.50 85 THR A C 1
ATOM 645 O O . THR A 1 85 ? -2.756 -11.437 16.129 1.00 91.50 85 THR A O 1
ATOM 648 N N . ASP A 1 86 ? -2.291 -13.624 16.026 1.00 90.56 86 ASP A N 1
ATOM 649 C CA . ASP A 1 86 ? -2.460 -13.916 17.457 1.00 90.56 86 ASP A CA 1
ATOM 650 C C . ASP A 1 86 ? -1.378 -13.282 18.353 1.00 90.56 86 ASP A C 1
ATOM 652 O O . ASP A 1 86 ? -1.563 -13.156 19.562 1.00 90.56 86 ASP A O 1
ATOM 656 N N . GLN A 1 87 ? -0.260 -12.847 17.768 1.00 92.56 87 GLN A N 1
ATOM 657 C CA . GLN A 1 87 ? 0.822 -12.128 18.447 1.00 92.56 87 GLN A CA 1
ATOM 658 C C . GLN A 1 87 ? 0.689 -10.605 18.316 1.00 92.56 87 GLN A C 1
ATOM 660 O O . GLN A 1 87 ? 1.516 -9.865 18.853 1.00 92.56 87 GLN A O 1
ATOM 665 N N . PHE A 1 88 ? -0.319 -10.124 17.587 1.00 95.69 88 PHE A N 1
ATOM 666 C CA . PHE A 1 88 ? -0.513 -8.713 17.295 1.00 95.69 88 PHE A CA 1
ATOM 667 C C . PHE A 1 88 ? -1.589 -8.099 18.189 1.00 95.69 88 PHE A C 1
ATOM 669 O O . PHE A 1 88 ? -2.657 -8.673 18.391 1.00 95.69 88 PHE A O 1
ATOM 676 N N . ASN A 1 89 ? -1.333 -6.896 18.709 1.00 93.62 89 ASN A N 1
ATOM 677 C CA . ASN A 1 89 ? -2.333 -6.180 19.494 1.00 93.62 89 ASN A CA 1
ATOM 678 C C . ASN A 1 89 ? -3.404 -5.580 18.573 1.00 93.62 89 ASN A C 1
ATOM 680 O O . ASN A 1 89 ? -3.217 -4.508 17.991 1.00 93.62 89 ASN A O 1
ATOM 684 N N . VAL A 1 90 ? -4.538 -6.269 18.484 1.00 95.00 90 VAL A N 1
ATOM 685 C CA . VAL A 1 90 ? -5.691 -5.846 17.685 1.00 95.00 90 VAL A CA 1
ATOM 686 C C . VAL A 1 90 ? -6.632 -4.882 18.410 1.00 95.00 90 VAL A C 1
ATOM 688 O O . VAL A 1 90 ? -7.561 -4.350 17.793 1.00 95.00 90 VAL A O 1
ATOM 691 N N . ASP A 1 91 ? -6.391 -4.608 19.694 1.00 94.12 91 ASP A N 1
ATOM 692 C CA . ASP A 1 91 ? -7.317 -3.854 20.530 1.00 94.12 91 ASP A CA 1
ATOM 693 C C . ASP A 1 91 ? -7.531 -2.436 19.993 1.00 94.12 91 ASP A C 1
ATOM 695 O O . ASP A 1 91 ? -6.603 -1.626 19.815 1.00 94.12 91 ASP A O 1
ATOM 699 N N . GLY A 1 92 ? -8.807 -2.147 19.739 1.00 94.50 92 GLY A N 1
ATOM 700 C CA . GLY A 1 92 ? -9.280 -0.865 19.240 1.00 94.50 92 GLY A CA 1
ATOM 701 C C . GLY A 1 92 ? -8.981 -0.594 17.765 1.00 94.50 92 GLY A C 1
ATOM 702 O O . GLY A 1 92 ? -9.256 0.519 17.329 1.00 94.50 92 GLY A O 1
ATOM 703 N N . LEU A 1 93 ? -8.445 -1.550 16.992 1.00 97.25 93 LEU A N 1
ATOM 704 C CA . LEU A 1 93 ? -8.199 -1.344 15.558 1.00 97.25 93 LEU A CA 1
ATOM 705 C C . LEU A 1 93 ? -9.478 -1.358 14.727 1.00 97.25 93 LEU A C 1
ATOM 707 O O . LEU A 1 93 ? -9.592 -0.559 13.798 1.00 97.25 93 LEU A O 1
ATOM 711 N N . ALA A 1 94 ? -10.412 -2.260 15.036 1.00 98.12 94 ALA A N 1
ATOM 712 C CA . ALA A 1 94 ? -11.657 -2.386 14.285 1.00 98.12 94 ALA A CA 1
ATOM 713 C C . ALA A 1 94 ? -12.443 -1.065 14.295 1.00 98.12 94 ALA A C 1
ATOM 715 O O . ALA A 1 94 ? -12.526 -0.400 15.332 1.00 98.12 94 ALA A O 1
ATOM 716 N N . GLY A 1 95 ? -12.980 -0.686 13.136 1.00 98.12 95 GLY A N 1
ATOM 717 C CA . GLY A 1 95 ? -13.736 0.552 12.941 1.00 98.12 95 GLY A CA 1
ATOM 718 C C . GLY A 1 95 ? -13.755 1.019 11.485 1.00 98.12 95 GLY A C 1
ATOM 719 O O . GLY A 1 95 ? -13.197 0.372 10.601 1.00 98.12 95 GLY A O 1
ATOM 720 N N . ARG A 1 96 ? -14.372 2.171 11.216 1.00 98.50 96 ARG A N 1
ATOM 721 C CA . ARG A 1 96 ? -14.378 2.825 9.895 1.00 98.50 96 ARG A CA 1
ATOM 722 C C . ARG A 1 96 ? -13.360 3.956 9.832 1.00 98.50 96 ARG A C 1
ATOM 724 O O . ARG A 1 96 ? -13.329 4.815 10.716 1.00 98.50 96 ARG A O 1
ATOM 731 N N . TYR A 1 97 ? -12.578 3.991 8.755 1.00 98.31 97 TYR A N 1
ATOM 732 C CA . TYR A 1 97 ? -11.522 4.976 8.530 1.00 98.31 97 TYR A CA 1
ATOM 733 C C . TYR A 1 97 ? -11.709 5.696 7.193 1.00 98.31 97 TYR A C 1
ATOM 735 O O . TYR A 1 97 ? -11.871 5.065 6.153 1.00 98.31 97 TYR A O 1
ATOM 743 N N . GLU A 1 98 ? -11.676 7.024 7.198 1.00 97.50 98 GLU A N 1
ATOM 744 C CA . GLU A 1 98 ? -11.867 7.836 5.997 1.00 97.50 98 GLU A CA 1
ATOM 745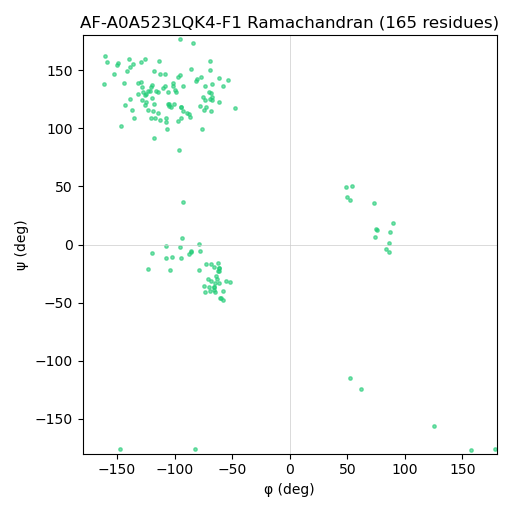 C C . GLU A 1 98 ? -10.533 8.059 5.274 1.00 97.50 98 GLU A C 1
ATOM 747 O O . GLU A 1 98 ? -9.664 8.762 5.781 1.00 97.50 98 GLU A O 1
ATOM 752 N N . LEU A 1 99 ? -10.371 7.483 4.078 1.00 93.25 99 LEU A N 1
ATOM 753 C CA . LEU A 1 99 ? -9.174 7.664 3.242 1.00 93.25 99 LEU A CA 1
ATOM 754 C C . LEU A 1 99 ? -9.132 9.050 2.580 1.00 93.25 99 LEU A C 1
ATOM 756 O O . LEU A 1 99 ? -8.072 9.631 2.362 1.00 93.25 99 LEU A O 1
ATOM 760 N N . ARG A 1 100 ? -10.307 9.552 2.206 1.00 92.00 100 ARG A N 1
ATOM 761 C CA . ARG A 1 100 ? -10.552 10.867 1.603 1.00 92.00 100 ARG A CA 1
ATOM 762 C C . ARG A 1 100 ? -12.033 11.210 1.794 1.00 92.00 100 ARG A C 1
ATOM 764 O O . ARG A 1 100 ? -12.807 10.272 1.985 1.00 92.00 100 ARG A O 1
ATOM 771 N N . PRO A 1 101 ? -12.446 12.484 1.667 1.00 92.69 101 PRO A N 1
ATOM 772 C CA . PRO A 1 101 ? -13.830 12.891 1.898 1.00 92.69 101 PRO A CA 1
ATOM 773 C C . PRO A 1 101 ? -14.849 11.981 1.199 1.00 92.69 101 PRO A C 1
ATOM 775 O O . PRO A 1 101 ? -14.846 11.863 -0.030 1.00 92.69 101 PRO A O 1
ATOM 778 N N . GLY A 1 102 ? -15.688 11.310 1.991 1.00 92.88 102 GLY A N 1
ATOM 779 C CA . GLY A 1 102 ? -16.736 10.404 1.504 1.00 92.88 102 GLY A CA 1
ATOM 780 C C . GLY A 1 102 ? -16.252 9.030 1.018 1.00 92.88 102 GLY A C 1
ATOM 781 O O . GLY A 1 102 ? -17.004 8.319 0.356 1.00 92.88 102 GLY A O 1
ATOM 782 N N . THR A 1 103 ? -15.004 8.648 1.298 1.00 95.38 103 THR A N 1
ATOM 783 C CA . THR A 1 103 ? -14.469 7.295 1.066 1.00 95.38 103 THR A CA 1
ATOM 784 C C . THR A 1 103 ? -14.067 6.681 2.402 1.00 95.38 103 THR A C 1
ATOM 786 O O . THR A 1 103 ? -12.936 6.851 2.862 1.00 95.38 103 THR A O 1
ATOM 789 N N . GLU A 1 104 ? -15.003 5.965 3.015 1.00 97.00 104 GLU A N 1
ATOM 790 C CA . GLU A 1 104 ? -14.790 5.221 4.255 1.00 97.00 104 GLU A CA 1
ATOM 791 C C . GLU A 1 104 ? -14.392 3.778 3.947 1.00 97.00 104 GLU A C 1
ATOM 793 O O . GLU A 1 104 ? -14.991 3.131 3.089 1.00 97.00 104 GLU A O 1
ATOM 798 N N . LEU A 1 105 ? -13.393 3.273 4.663 1.00 97.44 105 LEU A N 1
ATOM 799 C CA . LEU A 1 105 ? -12.922 1.900 4.576 1.00 97.44 105 LEU A CA 1
ATOM 800 C C . LEU A 1 105 ? -13.113 1.223 5.942 1.00 97.44 105 LEU A C 1
ATOM 802 O O . LEU A 1 105 ? -12.582 1.718 6.944 1.00 97.44 105 LEU A O 1
ATOM 806 N N . PRO A 1 106 ? -13.889 0.129 6.024 1.00 98.12 106 PRO A N 1
ATOM 807 C CA . PRO A 1 106 ? -14.025 -0.629 7.258 1.00 98.12 106 PRO A CA 1
ATOM 808 C C . PRO A 1 106 ? -12.768 -1.470 7.497 1.00 98.12 106 PRO A C 1
ATOM 810 O O . PRO A 1 106 ? -12.372 -2.257 6.638 1.00 98.12 106 PRO A O 1
ATOM 813 N N . LEU A 1 107 ? -12.176 -1.339 8.681 1.00 98.44 107 LEU A N 1
ATOM 814 C CA . LEU A 1 107 ? -11.197 -2.275 9.212 1.00 98.44 107 LEU A CA 1
ATOM 815 C C . LEU A 1 107 ? -11.930 -3.281 10.098 1.00 98.44 107 LEU A C 1
ATOM 817 O O . LEU A 1 107 ? -12.521 -2.907 11.114 1.00 98.44 107 LEU A O 1
ATOM 821 N N . ARG A 1 108 ? -11.869 -4.558 9.726 1.00 97.81 108 ARG A N 1
ATOM 822 C CA . ARG A 1 108 ? -12.386 -5.679 10.517 1.00 97.81 108 ARG A CA 1
ATOM 823 C C . ARG A 1 108 ? -11.243 -6.560 11.005 1.00 97.81 108 ARG A C 1
ATOM 825 O O . ARG A 1 108 ? -10.229 -6.715 10.324 1.00 97.81 108 ARG A O 1
ATOM 832 N N . VAL A 1 109 ? -11.432 -7.118 12.192 1.00 97.12 109 VAL A N 1
ATOM 833 C CA . VAL A 1 109 ? -10.554 -8.120 12.791 1.00 97.12 109 VAL A CA 1
ATOM 834 C C . VAL A 1 109 ? -11.434 -9.307 13.146 1.00 97.12 109 VAL A C 1
ATOM 836 O O . VAL A 1 109 ? -12.385 -9.153 13.910 1.00 97.12 109 VAL A O 1
ATOM 839 N N . ASP A 1 110 ? -11.136 -10.459 12.567 1.00 95.06 110 ASP A N 1
ATOM 840 C CA . ASP A 1 110 ? -11.845 -11.716 12.791 1.00 95.06 110 ASP A CA 1
ATOM 841 C C . ASP A 1 110 ? -10.876 -12.904 12.675 1.00 95.06 110 ASP A C 1
ATOM 843 O O . ASP A 1 110 ? -9.665 -12.720 12.521 1.00 95.06 110 ASP A O 1
ATOM 847 N N . ASP A 1 111 ? -11.403 -14.127 12.780 1.00 91.81 111 ASP A N 1
ATOM 848 C CA . ASP A 1 111 ? -10.609 -15.361 12.721 1.00 91.81 111 ASP A CA 1
ATOM 849 C C . ASP A 1 111 ? -9.874 -15.536 11.376 1.00 91.81 111 ASP A C 1
ATOM 851 O O . ASP A 1 111 ? -8.848 -16.216 11.320 1.00 91.81 111 ASP A O 1
ATOM 855 N N . ASP A 1 112 ? -10.349 -14.888 10.302 1.00 91.25 112 ASP A N 1
ATOM 856 C CA . ASP A 1 112 ? -9.717 -14.919 8.978 1.00 91.25 112 ASP A CA 1
ATOM 857 C C . ASP A 1 112 ? -8.613 -13.855 8.827 1.00 91.25 112 ASP A C 1
ATOM 859 O O . ASP A 1 112 ? -7.914 -13.817 7.809 1.00 91.25 112 ASP A O 1
ATOM 863 N N . GLY A 1 113 ? -8.446 -12.965 9.812 1.00 96.06 113 GLY A N 1
ATOM 864 C CA . GLY A 1 113 ? -7.348 -12.007 9.899 1.00 96.06 113 GLY A CA 1
ATOM 865 C C . GLY A 1 113 ? -7.783 -10.549 10.047 1.00 96.06 113 GLY A C 1
ATOM 866 O O . GLY A 1 113 ? -8.866 -10.224 10.530 1.00 96.06 113 GLY A O 1
ATOM 867 N N . ILE A 1 114 ? -6.888 -9.645 9.643 1.00 98.06 114 ILE A N 1
ATOM 868 C CA . ILE A 1 114 ? -7.110 -8.197 9.687 1.00 98.06 114 ILE A CA 1
ATOM 869 C C . ILE A 1 114 ? -7.366 -7.724 8.267 1.00 98.06 114 ILE A C 1
ATOM 871 O O . ILE A 1 114 ? -6.518 -7.892 7.393 1.00 98.06 114 ILE A O 1
ATOM 875 N N . TRP A 1 115 ? -8.521 -7.119 8.031 1.00 97.81 115 TRP A N 1
ATOM 876 C CA . TRP A 1 115 ? -8.940 -6.731 6.692 1.00 97.81 115 TRP A CA 1
ATOM 877 C C . TRP A 1 115 ? -9.345 -5.269 6.650 1.00 97.81 115 TRP A C 1
ATOM 879 O O . TRP A 1 115 ? -10.085 -4.810 7.514 1.00 97.81 115 TRP A O 1
ATOM 889 N N . MET A 1 116 ? -8.898 -4.561 5.618 1.00 97.25 116 MET A N 1
ATOM 890 C CA . MET A 1 116 ? -9.394 -3.237 5.253 1.00 97.25 116 MET A CA 1
ATOM 891 C C . MET A 1 116 ? -10.223 -3.383 3.982 1.00 97.25 116 MET A C 1
ATOM 893 O O . MET A 1 116 ? -9.665 -3.656 2.919 1.00 97.25 116 MET A O 1
ATOM 897 N N . ASP A 1 117 ? -11.543 -3.242 4.091 1.00 95.06 117 ASP A N 1
ATOM 898 C CA . ASP A 1 117 ? -12.484 -3.599 3.025 1.00 95.06 117 ASP A CA 1
ATOM 899 C C . ASP A 1 117 ? -12.244 -5.049 2.534 1.00 95.06 117 ASP A C 1
ATOM 901 O O . ASP A 1 117 ? -12.382 -6.004 3.308 1.00 95.06 117 ASP A O 1
ATOM 905 N N . ALA A 1 118 ? -11.830 -5.235 1.277 1.00 92.56 118 ALA A N 1
ATOM 906 C CA . ALA A 1 118 ? -11.503 -6.540 0.698 1.00 92.56 118 ALA A CA 1
ATOM 907 C C . ALA A 1 118 ? -10.007 -6.913 0.788 1.00 92.56 118 ALA A C 1
ATOM 909 O O . ALA A 1 118 ? -9.587 -7.917 0.208 1.00 92.56 118 ALA A O 1
ATOM 910 N N . TRP A 1 119 ? -9.181 -6.113 1.466 1.00 94.00 119 TRP A N 1
ATOM 911 C CA . TRP A 1 119 ? -7.727 -6.278 1.477 1.00 94.00 119 TRP A CA 1
ATOM 912 C C . TRP A 1 119 ? -7.221 -6.873 2.782 1.00 94.00 119 TRP A C 1
ATOM 914 O O . TRP A 1 119 ? -7.383 -6.278 3.845 1.00 94.00 119 TRP A O 1
ATOM 924 N N . LEU A 1 120 ? -6.549 -8.021 2.683 1.00 95.69 120 LEU A N 1
ATOM 925 C CA . LEU A 1 120 ? -5.845 -8.626 3.807 1.00 95.69 120 LEU A CA 1
ATOM 926 C C . LEU A 1 120 ? -4.637 -7.767 4.190 1.00 95.69 120 LEU A C 1
ATOM 928 O O . LEU A 1 120 ? -3.802 -7.426 3.344 1.00 95.69 120 LEU A O 1
ATOM 932 N N . LEU A 1 121 ? -4.537 -7.470 5.478 1.00 97.75 121 LEU A N 1
ATOM 933 C CA . LEU A 1 121 ? -3.427 -6.771 6.096 1.00 97.75 121 LEU A CA 1
ATOM 934 C C . LEU A 1 121 ? -2.606 -7.745 6.941 1.00 97.75 121 LEU A C 1
ATOM 936 O O .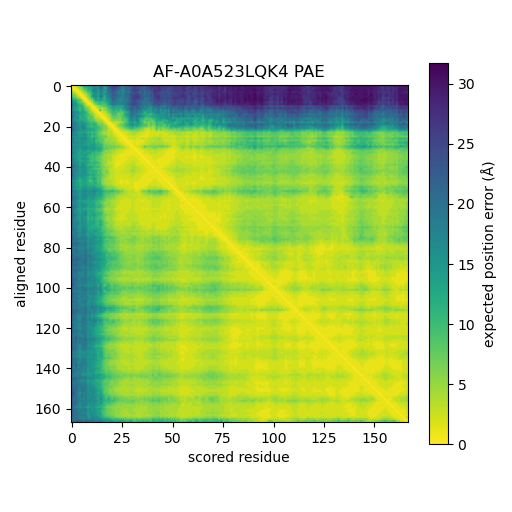 LEU A 1 121 ? -3.152 -8.559 7.682 1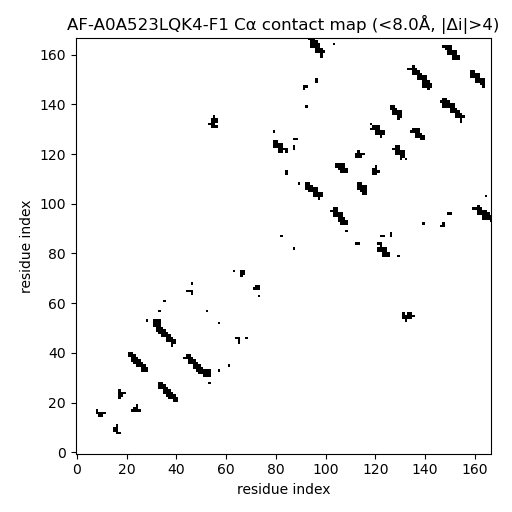.00 97.75 121 LEU A O 1
ATOM 940 N N . ILE A 1 122 ? -1.284 -7.646 6.832 1.00 97.81 122 ILE A N 1
ATOM 941 C CA . ILE A 1 122 ? -0.345 -8.531 7.523 1.00 97.81 122 ILE A CA 1
ATOM 942 C C . ILE A 1 122 ? 0.288 -7.777 8.697 1.00 97.81 122 ILE A C 1
ATOM 944 O O . ILE A 1 122 ? 0.965 -6.776 8.461 1.00 97.81 122 ILE A O 1
ATOM 948 N N . PRO A 1 123 ? 0.113 -8.240 9.942 1.00 97.88 123 PRO A N 1
ATOM 949 C CA . PRO A 1 123 ? 0.801 -7.698 11.106 1.00 97.88 123 PRO A CA 1
ATOM 950 C C . PRO A 1 123 ? 2.319 -7.662 10.967 1.00 97.88 123 PRO A C 1
ATOM 952 O O . PRO A 1 123 ? 2.942 -8.605 10.470 1.00 97.88 123 PRO A O 1
ATOM 955 N N . THR A 1 124 ? 2.930 -6.597 11.475 1.00 98.06 124 THR A N 1
ATOM 956 C CA . THR A 1 124 ? 4.385 -6.460 11.549 1.00 98.06 124 THR A CA 1
ATOM 957 C C . THR A 1 124 ? 4.872 -6.464 12.995 1.00 98.06 124 THR A C 1
ATOM 959 O O . THR A 1 124 ? 4.154 -6.111 13.931 1.00 98.06 124 THR A O 1
ATOM 962 N N . GLN A 1 125 ? 6.146 -6.806 13.184 1.00 96.19 125 GLN A N 1
ATOM 963 C CA . GLN A 1 125 ? 6.804 -6.783 14.492 1.00 96.19 125 GLN A CA 1
ATOM 964 C C . GLN A 1 125 ? 6.869 -5.371 15.107 1.00 96.19 125 GLN A C 1
ATOM 966 O O . GLN A 1 125 ? 6.990 -5.239 16.322 1.00 96.19 125 GLN A O 1
ATOM 971 N N . SER A 1 126 ? 6.789 -4.315 14.289 1.00 95.44 126 SER A N 1
ATOM 972 C CA . SER A 1 126 ? 6.793 -2.918 14.745 1.00 95.44 126 SER A CA 1
ATOM 973 C C . SER A 1 126 ? 5.453 -2.445 15.316 1.00 95.44 126 SER A C 1
ATOM 975 O O . SER A 1 126 ? 5.391 -1.333 15.833 1.00 95.44 126 SER A O 1
ATOM 977 N N . GLY A 1 127 ? 4.395 -3.262 15.250 1.00 95.94 127 GLY A N 1
ATOM 978 C CA . GLY A 1 127 ? 3.041 -2.834 15.617 1.00 95.94 127 GLY A CA 1
ATOM 979 C C . GLY A 1 127 ? 2.271 -2.175 14.467 1.00 95.94 127 GLY A C 1
ATOM 980 O O . GLY A 1 127 ? 1.199 -1.618 14.695 1.00 95.94 127 GLY A O 1
ATOM 981 N N . ASP A 1 128 ? 2.795 -2.254 13.242 1.00 97.75 128 ASP A N 1
ATOM 982 C CA . ASP A 1 128 ? 2.124 -1.790 12.030 1.00 97.75 128 ASP A CA 1
ATOM 983 C C . ASP A 1 128 ? 1.395 -2.943 11.323 1.00 97.75 128 ASP A C 1
ATOM 985 O O . ASP A 1 128 ? 1.475 -4.117 11.694 1.00 97.75 128 ASP A O 1
ATOM 989 N N . LEU A 1 129 ? 0.701 -2.594 10.248 1.00 98.12 129 LEU A N 1
ATOM 990 C CA . LEU A 1 129 ? 0.090 -3.517 9.305 1.00 98.12 129 LEU A CA 1
ATOM 991 C C . LEU A 1 129 ? 0.724 -3.321 7.922 1.00 98.12 129 LEU A C 1
ATOM 993 O O . LEU A 1 129 ? 1.120 -2.217 7.558 1.00 98.12 129 LEU A O 1
ATOM 997 N N . PHE A 1 130 ? 0.804 -4.373 7.116 1.00 97.69 130 PHE A N 1
ATOM 998 C CA . PHE A 1 130 ? 1.322 -4.315 5.752 1.00 97.69 130 PHE A CA 1
ATOM 999 C C . PHE A 1 130 ? 0.259 -4.751 4.744 1.00 97.69 130 PHE A C 1
ATOM 1001 O O . PHE A 1 130 ? -0.292 -5.845 4.846 1.00 97.69 130 PHE A O 1
ATOM 1008 N N . SER A 1 131 ? -0.006 -3.912 3.743 1.00 95.94 131 SER A N 1
ATOM 1009 C CA . SER A 1 131 ? -0.879 -4.244 2.614 1.00 95.94 131 SER A CA 1
ATOM 1010 C C . SER A 1 131 ? -0.043 -4.803 1.467 1.00 95.94 131 SER A C 1
ATOM 1012 O O . SER A 1 131 ? 0.735 -4.074 0.851 1.00 95.94 131 SER A O 1
ATOM 1014 N N . LEU A 1 132 ? -0.237 -6.079 1.114 1.00 92.88 132 LEU A N 1
ATOM 1015 C CA . LEU A 1 132 ? 0.353 -6.657 -0.105 1.00 92.88 132 LEU A CA 1
ATOM 1016 C C . LEU A 1 132 ? -0.210 -6.010 -1.377 1.00 92.88 132 LEU A C 1
ATOM 1018 O O . LEU A 1 132 ? 0.504 -5.887 -2.380 1.00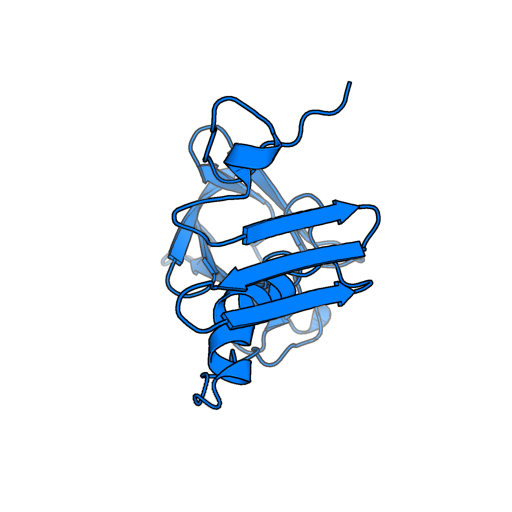 92.88 132 LEU A O 1
ATOM 1022 N N . GLN A 1 133 ? -1.485 -5.613 -1.338 1.00 91.44 133 GLN A N 1
ATOM 1023 C CA . GLN A 1 133 ? -2.208 -5.050 -2.476 1.00 91.44 133 GLN A CA 1
ATOM 1024 C C . GLN A 1 133 ? -1.630 -3.697 -2.896 1.00 91.44 133 GLN A C 1
ATOM 1026 O O . GLN A 1 133 ? -1.484 -3.459 -4.095 1.00 91.44 133 GLN A O 1
ATOM 1031 N N . ASP A 1 134 ? -1.244 -2.861 -1.933 1.00 91.44 134 ASP A N 1
ATOM 1032 C CA . ASP A 1 134 ? -0.633 -1.550 -2.185 1.00 91.44 134 ASP A CA 1
ATOM 1033 C C . ASP A 1 134 ? 0.879 -1.539 -1.993 1.00 91.44 134 ASP A C 1
ATOM 1035 O O . ASP A 1 134 ? 1.538 -0.586 -2.402 1.00 91.44 134 ASP A O 1
ATOM 1039 N N . TYR A 1 135 ? 1.430 -2.611 -1.418 1.00 93.75 135 TYR A N 1
ATOM 1040 C CA . TYR A 1 135 ? 2.837 -2.724 -1.048 1.00 93.75 135 TYR A CA 1
ATOM 1041 C C . TYR A 1 135 ? 3.266 -1.559 -0.146 1.00 93.75 135 TYR A C 1
ATOM 1043 O O . TYR A 1 135 ? 4.229 -0.836 -0.413 1.00 93.75 135 TYR A O 1
ATOM 1051 N N . GLY A 1 136 ? 2.467 -1.354 0.901 1.00 95.31 136 GLY A N 1
ATOM 1052 C CA . GLY A 1 136 ? 2.540 -0.210 1.800 1.00 95.31 136 GLY A CA 1
ATOM 1053 C C . GLY A 1 136 ? 2.320 -0.598 3.258 1.00 95.31 136 GLY A C 1
ATOM 1054 O O . GLY A 1 136 ? 1.763 -1.655 3.555 1.00 95.31 136 GLY A O 1
ATOM 1055 N N . VAL A 1 137 ? 2.772 0.272 4.156 1.00 97.06 137 VAL A N 1
ATOM 1056 C CA . VAL A 1 137 ? 2.666 0.110 5.613 1.00 97.06 137 VAL A CA 1
ATOM 1057 C C . VAL A 1 137 ? 1.517 0.972 6.121 1.00 97.06 137 VAL A C 1
ATOM 1059 O O . VAL A 1 137 ? 1.348 2.097 5.665 1.00 97.06 137 VAL A O 1
ATOM 1062 N N . ILE A 1 138 ? 0.730 0.452 7.051 1.00 97.94 138 ILE A N 1
ATOM 1063 C CA . ILE A 1 138 ? -0.377 1.139 7.705 1.00 97.94 138 ILE A CA 1
ATOM 1064 C C . ILE A 1 138 ? -0.049 1.194 9.195 1.00 97.94 138 ILE A C 1
ATOM 1066 O O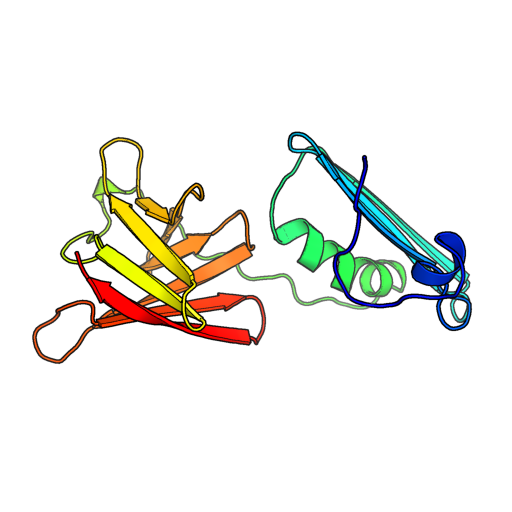 . ILE A 1 138 ? 0.014 0.158 9.856 1.00 97.94 138 ILE A O 1
ATOM 1070 N N . THR A 1 139 ? 0.156 2.400 9.714 1.00 98.12 139 THR A N 1
ATOM 1071 C CA . THR A 1 139 ? 0.553 2.634 11.106 1.00 98.12 139 THR A CA 1
ATOM 1072 C C . THR A 1 139 ? -0.643 3.116 11.926 1.00 98.12 139 THR A C 1
ATOM 1074 O O . THR A 1 139 ? -1.185 4.186 11.632 1.00 98.12 139 THR A O 1
ATOM 1077 N N . PRO A 1 140 ? -1.072 2.377 12.964 1.00 98.12 140 PRO A N 1
ATOM 1078 C CA . PRO A 1 140 ? -2.088 2.857 13.891 1.00 98.12 140 PRO A CA 1
ATOM 1079 C C . PRO A 1 140 ? -1.575 4.034 14.725 1.00 98.12 140 PRO A C 1
ATOM 1081 O O . PRO A 1 140 ? -0.578 3.925 15.435 1.00 98.12 140 PRO A O 1
ATOM 1084 N N . VAL A 1 141 ? -2.289 5.156 14.685 1.00 98.00 141 VAL A N 1
ATOM 1085 C CA . VAL A 1 141 ? -2.005 6.341 15.500 1.00 98.00 141 VAL A CA 1
ATOM 1086 C C . VAL A 1 141 ? -2.958 6.355 16.688 1.00 98.00 141 VAL A C 1
ATOM 1088 O O . VAL A 1 141 ? -4.183 6.369 16.522 1.00 98.00 141 VAL A O 1
ATOM 1091 N N . ARG A 1 142 ? -2.388 6.346 17.895 1.00 96.75 142 ARG A N 1
ATOM 1092 C CA . ARG A 1 142 ? -3.124 6.303 19.161 1.00 96.75 142 ARG A CA 1
ATOM 1093 C C . ARG A 1 142 ? -3.044 7.642 19.891 1.00 96.75 142 ARG A C 1
ATOM 1095 O O . ARG A 1 142 ? -2.040 8.342 19.777 1.00 96.75 142 ARG A O 1
ATOM 1102 N N . ASP A 1 143 ? -4.106 8.003 20.601 1.00 96.88 143 ASP A N 1
ATOM 1103 C CA . ASP A 1 143 ? -4.107 9.160 21.502 1.00 96.88 143 ASP A CA 1
ATOM 1104 C C . ASP A 1 143 ? -3.501 8.826 22.880 1.00 96.88 143 ASP A C 1
ATOM 1106 O O . ASP A 1 143 ? -3.022 7.715 23.118 1.00 96.88 143 ASP A O 1
ATOM 1110 N N . GLU A 1 144 ? -3.525 9.792 23.803 1.00 97.00 144 GLU A N 1
ATOM 1111 C CA . GLU A 1 144 ? -2.995 9.651 25.169 1.00 97.00 144 GLU A CA 1
ATOM 1112 C C . GLU A 1 144 ? -3.693 8.554 25.992 1.00 97.00 144 GLU A C 1
ATOM 1114 O O . GLU A 1 144 ? -3.125 8.059 26.965 1.00 97.00 144 GLU A O 1
ATOM 1119 N N . THR A 1 145 ? -4.906 8.147 25.605 1.00 95.50 145 THR A N 1
ATOM 1120 C CA . THR A 1 145 ? -5.659 7.061 26.252 1.00 95.50 145 THR A CA 1
ATOM 1121 C C . THR A 1 145 ? -5.329 5.686 25.669 1.00 95.50 145 THR A C 1
ATOM 1123 O O . THR A 1 145 ? -5.759 4.665 26.204 1.00 95.50 145 THR A O 1
ATOM 1126 N N . GLY A 1 146 ? -4.559 5.642 24.576 1.00 93.94 146 GLY A N 1
ATOM 1127 C CA . GLY A 1 146 ? -4.251 4.428 23.824 1.00 93.94 146 GLY A CA 1
ATOM 1128 C C . GLY A 1 146 ? -5.296 4.069 22.762 1.00 93.94 146 GLY A C 1
ATOM 1129 O O . GLY A 1 146 ? -5.126 3.062 22.062 1.00 93.94 146 GLY A O 1
ATOM 1130 N N . ALA A 1 147 ? -6.347 4.877 22.593 1.00 95.88 147 ALA A N 1
ATOM 1131 C CA . ALA A 1 147 ? -7.374 4.654 21.584 1.00 95.88 147 ALA A CA 1
ATOM 1132 C C . ALA A 1 147 ? -6.847 4.989 20.181 1.00 95.88 147 ALA A C 1
ATOM 1134 O O . ALA A 1 147 ? -6.183 6.005 19.979 1.00 95.88 147 ALA A O 1
ATOM 1135 N N . VAL A 1 148 ? -7.146 4.140 19.192 1.00 97.69 148 VAL A N 1
ATOM 1136 C CA . VAL A 1 148 ? -6.755 4.373 17.792 1.00 97.69 148 VAL A CA 1
ATOM 1137 C C . VAL A 1 148 ? -7.650 5.456 17.197 1.00 97.69 148 VAL A C 1
ATOM 1139 O O . VAL A 1 148 ? -8.858 5.258 17.053 1.00 97.69 148 VAL A O 1
ATOM 1142 N N . THR A 1 149 ? -7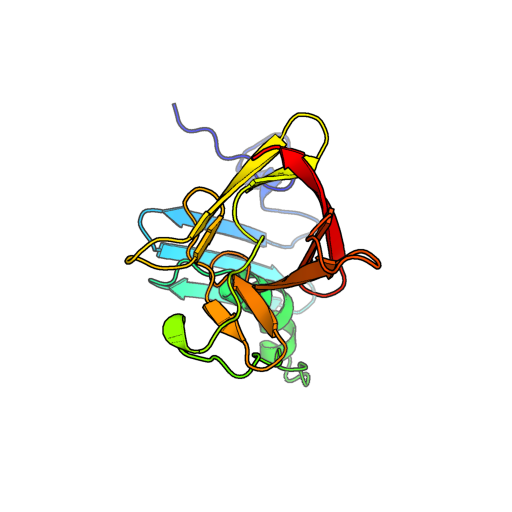.054 6.588 16.827 1.00 97.88 149 THR A N 1
ATOM 1143 C CA . THR A 1 149 ? -7.765 7.760 16.282 1.00 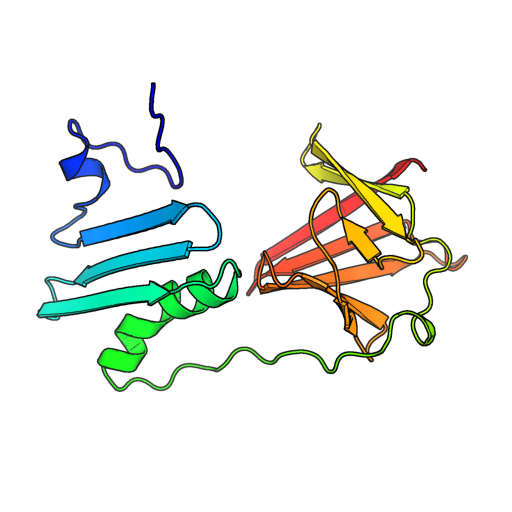97.88 149 THR A CA 1
ATOM 1144 C C . THR A 1 149 ? -7.602 7.907 14.772 1.00 97.88 149 THR A C 1
ATOM 1146 O O . THR A 1 149 ? -8.416 8.563 14.112 1.00 97.88 149 THR A O 1
ATOM 1149 N N . ARG A 1 150 ? -6.553 7.303 14.205 1.00 97.75 150 ARG A N 1
ATOM 1150 C CA . ARG A 1 150 ? -6.201 7.406 12.788 1.00 97.75 150 ARG A CA 1
ATOM 1151 C C . ARG A 1 150 ? -5.325 6.230 12.366 1.00 97.75 150 ARG A C 1
ATOM 1153 O O . ARG A 1 150 ? -4.633 5.650 13.198 1.00 97.75 150 ARG A O 1
ATOM 1160 N N . LEU A 1 151 ? -5.318 5.919 11.076 1.00 98.38 151 LEU A N 1
ATOM 1161 C CA . LEU A 1 151 ? -4.305 5.070 10.452 1.00 98.38 151 LEU A CA 1
ATOM 1162 C C . LEU A 1 151 ? -3.494 5.908 9.469 1.00 98.38 151 LEU A C 1
ATOM 1164 O O . LEU A 1 151 ? -4.079 6.598 8.642 1.00 98.38 151 LEU A O 1
ATOM 1168 N N . ASP A 1 152 ? -2.171 5.839 9.522 1.00 98.19 152 ASP A N 1
ATOM 1169 C CA . ASP A 1 152 ? -1.314 6.469 8.519 1.00 98.19 152 ASP A CA 1
ATOM 1170 C C . ASP A 1 152 ? -0.915 5.420 7.481 1.00 98.19 152 ASP A C 1
ATOM 1172 O O . ASP A 1 152 ? -0.112 4.530 7.761 1.00 98.19 152 ASP A O 1
ATOM 1176 N N . TRP A 1 153 ? -1.496 5.503 6.281 1.00 97.06 153 TRP A N 1
ATOM 1177 C CA . TRP A 1 153 ? -1.176 4.595 5.182 1.00 97.06 153 TRP A CA 1
ATOM 1178 C C . TRP A 1 153 ? -0.023 5.163 4.361 1.00 97.06 153 TRP A C 1
ATOM 1180 O O . TRP A 1 153 ? -0.174 6.178 3.690 1.00 97.06 153 TRP A O 1
ATOM 1190 N N . LYS A 1 154 ? 1.133 4.504 4.380 1.00 95.19 154 LYS A N 1
ATOM 1191 C CA . LYS A 1 154 ? 2.324 4.877 3.618 1.00 95.19 154 LYS A CA 1
ATOM 1192 C C . LYS A 1 154 ? 2.573 3.952 2.426 1.00 95.19 154 LYS A C 1
ATOM 1194 O O . LYS A 1 154 ? 2.644 2.733 2.589 1.00 95.19 154 LYS A O 1
ATOM 1199 N N . ARG A 1 155 ? 2.817 4.525 1.243 1.00 90.12 155 ARG A N 1
ATOM 1200 C CA . ARG A 1 155 ? 3.305 3.808 0.047 1.00 90.12 155 ARG A CA 1
ATOM 1201 C C . ARG A 1 155 ? 4.397 4.632 -0.626 1.00 90.12 155 ARG A C 1
ATOM 1203 O O . ARG A 1 155 ? 4.131 5.713 -1.137 1.00 90.12 155 ARG A O 1
ATOM 1210 N N . GLY A 1 156 ? 5.620 4.106 -0.658 1.00 86.00 156 GLY A N 1
ATOM 1211 C CA . GLY A 1 156 ? 6.774 4.900 -1.082 1.00 86.00 156 GLY A CA 1
ATOM 1212 C C . GLY A 1 156 ? 6.983 6.083 -0.134 1.00 86.00 156 GLY A C 1
ATOM 1213 O O . GLY A 1 156 ? 7.095 5.879 1.077 1.00 86.00 156 GLY A O 1
ATOM 1214 N N . ASP A 1 157 ? 7.007 7.295 -0.685 1.00 86.56 157 ASP A N 1
ATOM 1215 C CA . ASP A 1 157 ? 7.168 8.540 0.078 1.00 86.56 157 ASP A CA 1
ATOM 1216 C C . ASP A 1 157 ? 5.833 9.203 0.453 1.00 86.56 157 ASP A C 1
ATOM 1218 O O . ASP A 1 157 ? 5.804 10.093 1.302 1.00 86.56 157 ASP A O 1
ATOM 1222 N N . ASP A 1 158 ? 4.724 8.739 -0.123 1.00 91.00 158 ASP A N 1
ATOM 1223 C CA . ASP A 1 158 ? 3.395 9.273 0.149 1.00 91.00 158 ASP A CA 1
ATOM 1224 C C . ASP A 1 158 ? 2.817 8.694 1.446 1.00 91.00 158 ASP A C 1
ATOM 1226 O O . ASP A 1 158 ? 2.944 7.495 1.720 1.00 91.00 158 ASP A O 1
ATOM 1230 N N . VAL A 1 159 ? 2.131 9.545 2.215 1.00 95.62 159 VAL A N 1
ATOM 1231 C CA . VAL A 1 159 ? 1.382 9.167 3.421 1.00 95.62 159 VAL A CA 1
ATOM 1232 C C . VAL A 1 159 ? -0.042 9.709 3.323 1.00 95.62 159 VAL A C 1
ATOM 1234 O O . VAL A 1 159 ? -0.243 10.915 3.173 1.00 95.62 159 VAL A O 1
ATOM 1237 N N . TRP A 1 160 ? -1.030 8.825 3.452 1.00 96.44 160 TRP A N 1
ATOM 1238 C CA . TRP A 1 160 ? -2.450 9.161 3.509 1.00 96.44 160 TRP A CA 1
ATOM 1239 C C . TRP A 1 160 ? -2.974 8.964 4.936 1.00 96.44 160 TRP A C 1
ATOM 1241 O O . TRP A 1 160 ? -3.153 7.823 5.369 1.00 96.44 160 TRP A O 1
ATOM 1251 N N . PRO A 1 161 ? -3.209 10.054 5.684 1.00 97.56 161 PRO A N 1
ATOM 1252 C CA . PRO A 1 161 ? -3.787 9.978 7.019 1.00 97.56 161 PRO A CA 1
ATOM 1253 C C . PRO A 1 161 ? -5.280 9.633 6.934 1.00 97.56 161 PRO A C 1
ATOM 1255 O O . PRO A 1 161 ? -6.066 10.406 6.391 1.00 97.56 161 PRO A O 1
ATOM 1258 N N . MET A 1 162 ? -5.681 8.501 7.510 1.00 98.00 162 MET A N 1
ATOM 1259 C CA . MET A 1 162 ? -7.054 7.997 7.490 1.00 98.00 162 MET A CA 1
ATOM 1260 C C . MET A 1 162 ? -7.726 8.154 8.848 1.00 98.00 162 MET A C 1
ATOM 1262 O O . MET A 1 162 ? -7.490 7.369 9.772 1.00 98.00 162 MET A O 1
ATOM 1266 N N . LYS A 1 163 ? -8.547 9.190 9.008 1.00 97.88 163 LYS A N 1
ATOM 1267 C CA . LYS A 1 163 ? -9.199 9.485 10.291 1.00 97.88 163 LYS A CA 1
ATOM 1268 C C . LYS A 1 163 ? -10.222 8.400 10.634 1.00 97.88 163 LYS A C 1
ATOM 1270 O O . LYS A 1 163 ? -11.000 8.010 9.768 1.00 97.88 163 LYS A O 1
ATOM 1275 N N . ARG A 1 164 ? -10.285 7.964 11.895 1.00 98.19 164 ARG A N 1
ATOM 1276 C CA . ARG A 1 164 ? -11.397 7.132 12.371 1.00 98.19 164 ARG A CA 1
ATOM 1277 C C . ARG A 1 164 ? -12.692 7.947 12.384 1.00 98.19 164 ARG A C 1
ATOM 1279 O O . ARG A 1 164 ? -12.741 9.035 12.962 1.00 98.19 164 ARG A O 1
ATOM 1286 N N . VAL A 1 165 ? -13.734 7.425 11.748 1.00 97.88 165 VAL A N 1
ATOM 1287 C CA . VAL A 1 165 ? -15.046 8.084 11.603 1.00 97.88 165 VAL A CA 1
ATOM 1288 C C . VAL A 1 165 ? -16.195 7.293 12.227 1.00 97.88 165 VAL A C 1
ATOM 1290 O O . VAL A 1 165 ? -17.301 7.812 12.348 1.00 97.88 165 VAL A O 1
ATOM 1293 N N . GLY A 1 166 ? -15.941 6.069 12.688 1.00 94.94 166 GLY A N 1
ATOM 1294 C CA . GLY A 1 166 ? -16.897 5.300 13.475 1.00 94.94 166 GLY A CA 1
ATOM 1295 C C . GLY A 1 166 ? -16.386 3.915 13.843 1.00 94.94 166 GLY A C 1
ATOM 1296 O O . GLY A 1 166 ? -15.248 3.564 13.522 1.00 94.94 166 GLY A O 1
ATOM 1297 N N . ASP A 1 167 ? -17.262 3.154 14.493 1.00 91.56 167 ASP A N 1
ATOM 1298 C CA . ASP A 1 167 ? -17.118 1.719 14.758 1.00 91.56 167 ASP A CA 1
ATOM 1299 C C . ASP A 1 167 ? -17.850 0.908 13.692 1.00 91.56 167 ASP A C 1
ATOM 1301 O O . ASP A 1 167 ? -19.018 1.265 13.388 1.00 91.56 167 ASP A O 1
#

Radius of gyration: 19.08 Å; Cα contacts (8 Å, |Δi|>4): 290; chains: 1; bounding box: 41×28×56 Å

Foldseek 3Di:
DDDDDDDDDDDVDPQVSQADPNWGWDWDDDDQKIWIWIADPVVRDIDIDIDSHQFLVVVVCVVPVVCVVVVHDDDDDDDAAFDDQVPADCPQVFAWWAQDVPDIWTWDADPVGTDTRPFHWTHGPVNWTATRNNRWIWHFDADPVRHGQWIWTDHDHDTGIIGGDTD

Secondary structure (DSSP, 8-state):
------S----SSTTTTSEETTEEEEEEEETTEEEEEEEETTTTEEEEEEES--STHHHHHHHHHHHHHTT----PPPPPPB--GGGS--TTT-EEEEEETTEEEEEEEETTEEEETTEEEEEBTTS-EEETTTTEEEEEEE-TTS-EEEEEEEETTEEEEEEEEE-

Nearest PDB structures (foldseek):
  6ksv-assembly2_B  TM=4.482E-01  e=1.288E-04  Streptomyces albidoflavus
  3vq7-assembly1_B  TM=4.729E-01  e=2.236E+00  Human immunodeficiency virus 1
  5hot-assembly1_B  TM=4.622E-01  e=2.121E+00  Human immunodeficiency virus 1
  1biz-assembly1_A  TM=4.619E-01  e=3.411E+00  Human immunodeficiency virus 1
  5u1c-assembly1_D  TM=4.299E-01  e=3.411E+00  Saccharolobus solfataricus

Solvent-accessible surface area (backbone atoms only — not comparable to full-atom values): 9848 Å² total; per-residue (Å²): 136,91,83,87,84,84,87,90,55,83,40,101,43,82,70,40,40,29,46,57,97,72,21,38,55,48,76,52,74,55,98,48,29,32,36,38,40,40,32,39,59,92,75,74,44,76,51,78,48,78,45,83,54,69,35,23,57,56,58,56,44,67,78,39,49,66,47,48,74,70,71,45,91,71,86,75,83,83,76,77,58,72,45,60,71,93,79,47,88,61,80,62,62,57,22,27,25,31,68,46,96,95,41,72,42,45,31,46,72,56,98,92,42,38,26,50,64,95,39,66,41,43,37,28,73,87,69,32,31,32,30,54,60,62,50,24,45,35,37,73,39,57,52,100,86,64,49,54,52,32,34,40,39,30,44,89,92,49,71,45,68,16,43,55,77,49,115

Sequence (167 aa):
MTRAFVSGQLGEKVRDAHLADGNLNWNGSTGGYRAFVQYDMATDRTVIFVGNLQSGAVEWLRSNLMDVAAGKAVKQPMLPTFVATDQFNVDGLAGRYELRPGTELPLRVDDDGIWMDAWLLIPTQSGDLFSLQDYGVITPVRDETGAVTRLDWKRGDDVWPMKRVGD

Mean predicted aligned error: 7.05 Å